Protein AF-A0AA39W698-F1 (afdb_monomer)

Secondary structure (DSSP, 8-state):
--HHHHHHHHHHHHHT---EEEE--TTSS---HHHHHHHHHHHHHHGGGEEEES---HHHHHHSTT---EEE---HHHHHHHHHHT--EEE---STTHHHHHHIIIIIS--EEE--S---HHHHHHHHHHHHTSHHHHHHHHHHHHHHHHHHHHHSTTSHHHHHHHHHHHHHHT-

pLDDT: mean 94.37, std 6.52, range [66.12, 98.81]

Solvent-accessible surface area (backbone atoms only — not comparable to full-atom values): 9333 Å² total; per-residue (Å²): 85,56,66,69,48,53,49,23,49,54,48,6,50,58,70,43,70,55,73,47,79,46,72,57,42,89,82,51,42,77,84,43,74,69,54,53,54,50,52,50,55,46,46,69,74,40,43,96,37,49,45,79,37,60,72,72,65,58,72,63,52,50,64,34,89,87,51,72,60,41,83,37,44,30,48,67,68,63,43,50,52,28,39,63,52,20,32,16,32,41,28,46,51,82,59,86,64,9,57,59,44,33,45,43,37,32,71,70,64,37,23,30,46,69,63,61,96,66,81,41,28,68,54,48,18,47,53,50,36,39,50,73,72,36,74,70,15,51,56,22,40,50,40,12,42,55,45,16,53,54,51,52,50,24,59,34,93,86,14,64,56,35,46,53,53,52,51,52,52,51,54,63,74,72,107

Structure (mmCIF, N/CA/C/O backbone):
data_AF-A0AA39W698-F1
#
_entry.id   AF-A0AA39W698-F1
#
loop_
_atom_site.group_PDB
_atom_site.id
_atom_site.type_symbol
_atom_site.label_atom_id
_atom_site.label_alt_id
_atom_site.label_comp_id
_atom_site.label_asym_id
_atom_site.label_entity_id
_atom_site.label_seq_id
_atom_site.pdbx_PDB_ins_code
_atom_site.Cartn_x
_atom_site.Cartn_y
_atom_site.Cartn_z
_atom_site.occupancy
_atom_site.B_iso_or_equiv
_atom_site.auth_seq_id
_atom_site.auth_comp_id
_atom_site.auth_asym_id
_atom_site.auth_atom_id
_atom_site.pdbx_PDB_model_num
ATOM 1 N N . MET A 1 1 ? 4.778 -15.249 -8.325 1.00 75.81 1 MET A N 1
ATOM 2 C CA . MET A 1 1 ? 4.690 -14.309 -9.458 1.00 75.81 1 MET A CA 1
ATOM 3 C C . MET A 1 1 ? 5.463 -14.918 -10.599 1.00 75.81 1 MET A C 1
ATOM 5 O O . MET A 1 1 ? 6.584 -15.363 -10.376 1.00 75.81 1 MET A O 1
ATOM 9 N N . GLU A 1 2 ? 4.850 -14.942 -11.773 1.00 85.50 2 GLU A N 1
ATOM 10 C CA . GLU A 1 2 ? 5.498 -15.377 -13.011 1.00 85.50 2 GLU A CA 1
ATOM 11 C C . GLU A 1 2 ? 6.572 -14.366 -13.442 1.00 85.50 2 GLU A C 1
ATOM 13 O O . GLU A 1 2 ? 6.475 -13.181 -13.107 1.00 85.50 2 GLU A O 1
ATOM 18 N N . GLU A 1 3 ? 7.584 -14.805 -14.194 1.00 86.19 3 GLU A N 1
ATOM 19 C CA . GLU A 1 3 ? 8.699 -13.941 -14.628 1.00 86.19 3 GLU A CA 1
ATOM 20 C C . GLU A 1 3 ? 8.215 -12.701 -15.390 1.00 86.19 3 GLU A C 1
ATOM 22 O O . GLU A 1 3 ? 8.685 -11.588 -15.148 1.00 86.19 3 GLU A O 1
ATOM 27 N N . ASN A 1 4 ? 7.213 -12.870 -16.260 1.00 89.12 4 ASN A N 1
ATOM 28 C CA . ASN A 1 4 ? 6.616 -11.761 -17.001 1.00 89.12 4 ASN A CA 1
ATOM 29 C C . ASN A 1 4 ? 5.994 -10.716 -16.061 1.00 89.12 4 ASN A C 1
ATOM 31 O O . ASN A 1 4 ? 6.164 -9.522 -16.275 1.00 89.12 4 ASN A O 1
ATOM 35 N N . GLN A 1 5 ? 5.341 -11.137 -14.976 1.00 90.00 5 GLN A N 1
ATOM 36 C CA . GLN A 1 5 ? 4.791 -10.226 -13.978 1.00 90.00 5 GLN A CA 1
ATOM 37 C C . GLN A 1 5 ? 5.914 -9.474 -13.257 1.00 90.00 5 GLN A C 1
ATOM 39 O O . GLN A 1 5 ? 5.814 -8.271 -13.030 1.00 90.00 5 GLN A O 1
ATOM 44 N N . VAL A 1 6 ? 7.015 -10.142 -12.919 1.00 91.88 6 VAL A N 1
ATOM 45 C CA . VAL A 1 6 ? 8.168 -9.461 -12.309 1.00 91.88 6 VAL A CA 1
ATOM 46 C C . VAL A 1 6 ? 8.712 -8.379 -13.247 1.00 91.88 6 VAL A C 1
ATOM 48 O O . VAL A 1 6 ? 8.955 -7.261 -12.792 1.00 91.88 6 VAL A O 1
ATOM 51 N N . ALA A 1 7 ? 8.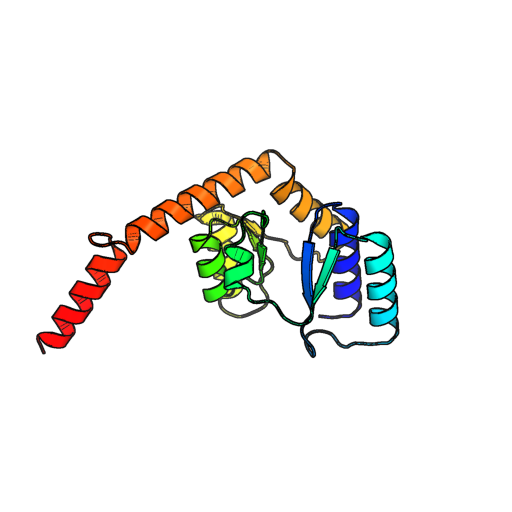806 -8.665 -14.549 1.00 93.25 7 ALA A N 1
ATOM 52 C CA . ALA A 1 7 ? 9.200 -7.689 -15.564 1.00 93.25 7 ALA A CA 1
ATOM 53 C C . ALA A 1 7 ? 8.234 -6.503 -15.667 1.00 93.25 7 ALA A C 1
ATOM 55 O O . ALA A 1 7 ? 8.675 -5.354 -15.587 1.00 93.25 7 ALA A O 1
ATOM 56 N N . GLU A 1 8 ? 6.930 -6.753 -15.797 1.00 95.38 8 GLU A N 1
ATOM 57 C CA . GLU A 1 8 ? 5.930 -5.682 -15.890 1.00 95.38 8 GLU A CA 1
ATOM 58 C C . GLU A 1 8 ? 5.917 -4.803 -14.632 1.00 95.38 8 GLU A C 1
ATOM 60 O O . GLU A 1 8 ? 5.877 -3.575 -14.730 1.00 95.38 8 GLU A O 1
ATOM 65 N N . MET A 1 9 ? 6.043 -5.407 -13.447 1.00 94.50 9 MET A N 1
ATOM 66 C CA . MET A 1 9 ? 6.118 -4.673 -12.184 1.00 94.50 9 MET A CA 1
ATOM 67 C C . MET A 1 9 ? 7.380 -3.821 -12.083 1.00 94.50 9 MET A C 1
ATOM 69 O O . MET A 1 9 ? 7.290 -2.636 -11.757 1.00 94.50 9 MET A O 1
ATOM 73 N N . ALA A 1 10 ? 8.546 -4.394 -12.384 1.00 95.19 10 ALA A N 1
ATOM 74 C CA . ALA A 1 10 ? 9.813 -3.685 -12.281 1.00 95.19 10 ALA A CA 1
ATOM 75 C C . ALA A 1 10 ? 9.869 -2.488 -13.243 1.00 95.19 10 ALA A C 1
ATOM 77 O O . ALA A 1 10 ? 10.246 -1.384 -12.839 1.00 95.19 10 ALA A O 1
ATOM 78 N N . TRP A 1 11 ? 9.419 -2.672 -14.489 1.00 96.88 11 TRP A N 1
ATOM 79 C CA . TRP A 1 11 ? 9.348 -1.583 -15.461 1.00 96.88 11 TRP A CA 1
ATOM 80 C C . TRP A 1 11 ? 8.277 -0.550 -15.115 1.00 96.88 11 TRP A C 1
ATOM 82 O O . TRP A 1 11 ? 8.542 0.642 -15.248 1.00 96.88 11 TRP A O 1
ATOM 92 N N . GLY A 1 12 ? 7.108 -0.961 -14.616 1.00 97.06 12 GLY A N 1
ATOM 93 C CA . GLY A 1 12 ? 6.074 -0.025 -14.166 1.00 97.06 12 GLY A CA 1
ATOM 94 C C . GLY A 1 12 ? 6.561 0.872 -13.022 1.00 97.06 12 GLY A C 1
ATOM 95 O O . GLY A 1 12 ? 6.414 2.096 -13.077 1.00 97.06 12 GLY A O 1
ATOM 96 N N . LEU A 1 13 ? 7.243 0.284 -12.031 1.00 97.38 13 LEU A N 1
ATOM 97 C CA . LEU A 1 13 ? 7.908 1.021 -10.952 1.00 97.38 13 LEU A CA 1
ATOM 98 C C . LEU A 1 13 ? 8.964 1.990 -11.505 1.00 97.38 13 LEU A C 1
ATOM 100 O O . LEU A 1 13 ? 8.932 3.184 -11.199 1.00 97.38 13 LEU A O 1
ATOM 104 N N . ALA A 1 14 ? 9.873 1.514 -12.362 1.00 97.12 14 ALA A N 1
ATOM 105 C CA . ALA A 1 14 ? 10.946 2.336 -12.924 1.00 97.12 14 ALA A CA 1
ATOM 106 C C . ALA A 1 14 ? 10.434 3.495 -13.804 1.00 97.12 14 ALA A C 1
ATOM 108 O O . ALA A 1 14 ? 11.005 4.597 -13.775 1.00 97.12 14 ALA A O 1
ATOM 109 N N . ASN A 1 15 ? 9.359 3.270 -14.563 1.00 97.56 15 ASN A N 1
ATOM 110 C CA . ASN A 1 15 ? 8.763 4.252 -15.469 1.00 97.56 15 ASN A CA 1
ATOM 111 C C . ASN A 1 15 ? 7.945 5.318 -14.736 1.00 97.56 15 ASN A C 1
ATOM 113 O O . ASN A 1 15 ? 7.924 6.467 -15.177 1.00 97.56 15 ASN A O 1
ATOM 117 N N . SER A 1 16 ? 7.370 4.989 -13.573 1.00 97.38 16 SER A N 1
ATOM 118 C CA . SER A 1 16 ? 6.639 5.953 -12.733 1.00 97.38 16 SER A CA 1
ATOM 119 C C . SER A 1 16 ? 7.483 7.158 -12.291 1.00 97.38 16 SER A C 1
ATOM 121 O O . SER A 1 16 ? 6.942 8.213 -11.953 1.00 97.38 16 SER A O 1
ATOM 123 N N . LYS A 1 17 ? 8.816 6.996 -12.285 1.00 97.00 17 LYS A N 1
ATOM 124 C CA . LYS A 1 17 ? 9.809 7.938 -11.741 1.00 97.00 17 LYS A CA 1
ATOM 125 C C . LYS A 1 17 ? 9.621 8.272 -10.256 1.00 97.00 17 LYS A C 1
ATOM 127 O O . LYS A 1 17 ? 10.347 9.123 -9.751 1.00 97.00 17 LYS A O 1
ATOM 132 N N . GLN A 1 18 ? 8.741 7.565 -9.548 1.00 97.81 18 GLN A N 1
ATOM 133 C CA . GLN A 1 18 ? 8.547 7.725 -8.109 1.00 97.81 18 GLN A CA 1
ATOM 134 C C . GLN A 1 18 ? 9.550 6.877 -7.313 1.00 97.81 18 GLN A C 1
ATOM 136 O O . GLN A 1 18 ? 10.023 5.854 -7.824 1.00 97.81 18 GLN A O 1
ATOM 141 N N . PRO A 1 19 ? 9.902 7.284 -6.080 1.00 98.00 19 PRO A N 1
ATOM 142 C CA . PRO A 1 19 ? 10.650 6.434 -5.168 1.00 98.00 19 PRO A CA 1
ATOM 143 C C . PRO A 1 19 ? 9.842 5.197 -4.761 1.00 98.00 19 PRO A C 1
ATOM 145 O O . PRO A 1 19 ? 8.631 5.294 -4.560 1.00 98.00 19 PRO A O 1
ATOM 148 N N . PHE A 1 20 ? 10.493 4.046 -4.598 1.00 98.19 20 PHE A N 1
ATOM 149 C CA . PHE A 1 20 ? 9.826 2.831 -4.132 1.00 98.19 20 PHE A CA 1
ATOM 150 C C . PHE A 1 20 ? 10.720 1.946 -3.260 1.00 98.19 20 PHE A C 1
ATOM 152 O O . PHE A 1 20 ? 11.928 1.829 -3.470 1.00 98.19 20 PHE A O 1
ATOM 159 N N . LEU A 1 21 ? 10.074 1.253 -2.322 1.00 97.94 21 LEU A N 1
ATOM 160 C CA . LEU A 1 21 ? 10.609 0.093 -1.619 1.00 97.94 21 LEU A CA 1
ATOM 161 C C . LEU A 1 21 ? 9.812 -1.134 -2.064 1.00 97.94 21 LEU A C 1
ATOM 163 O O . LEU A 1 21 ? 8.611 -1.221 -1.807 1.00 97.94 21 LEU A O 1
ATOM 167 N N . TRP A 1 22 ? 10.468 -2.085 -2.723 1.00 96.56 22 TRP A N 1
ATOM 168 C CA . TRP A 1 22 ? 9.836 -3.312 -3.195 1.00 96.56 22 TRP A CA 1
ATOM 169 C C . TRP A 1 22 ? 10.368 -4.525 -2.436 1.00 96.56 22 TRP A C 1
ATOM 171 O O . TRP A 1 22 ? 11.556 -4.844 -2.474 1.00 96.56 22 TRP A O 1
ATOM 181 N N . VAL A 1 23 ? 9.466 -5.218 -1.741 1.00 94.69 23 VAL A N 1
ATOM 182 C CA . VAL A 1 23 ? 9.785 -6.458 -1.033 1.00 94.69 23 VAL A CA 1
ATOM 183 C C . VAL A 1 23 ? 9.593 -7.655 -1.967 1.00 94.69 23 VAL A C 1
ATOM 185 O O . VAL A 1 23 ? 8.462 -8.011 -2.297 1.00 94.69 23 VAL A O 1
ATOM 188 N N . LEU A 1 24 ? 10.691 -8.312 -2.338 1.00 90.56 24 LEU A N 1
ATOM 189 C CA . LEU A 1 24 ? 10.709 -9.538 -3.133 1.00 90.56 24 LEU A CA 1
ATOM 190 C C . LEU A 1 24 ? 11.129 -10.721 -2.251 1.00 90.56 24 LEU A C 1
ATOM 192 O O . LEU A 1 24 ? 12.316 -10.997 -2.061 1.00 90.56 24 LEU A O 1
ATOM 196 N N . ARG A 1 25 ? 10.150 -11.409 -1.652 1.00 85.81 25 ARG A N 1
ATOM 197 C CA . ARG A 1 25 ? 10.428 -12.507 -0.713 1.00 85.81 25 ARG A CA 1
ATOM 198 C C . ARG A 1 25 ? 10.972 -13.745 -1.443 1.00 85.81 25 ARG A C 1
ATOM 200 O O . ARG A 1 25 ? 10.428 -14.112 -2.490 1.00 85.81 25 ARG A O 1
ATOM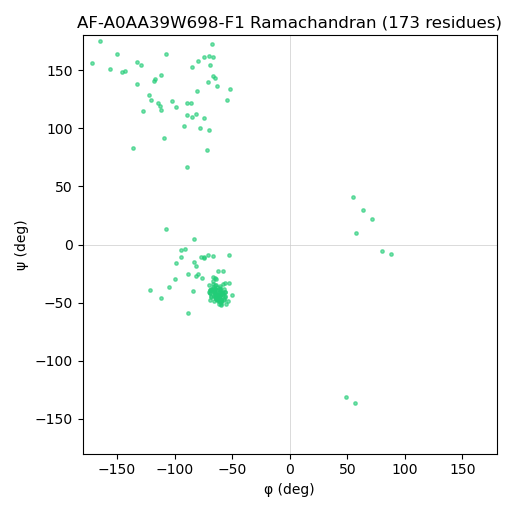 207 N N . PRO A 1 26 ? 11.967 -14.450 -0.872 1.00 81.75 26 PRO A N 1
ATOM 208 C CA . PRO A 1 26 ? 12.390 -15.753 -1.377 1.00 81.75 26 PRO A CA 1
ATOM 209 C C . PRO A 1 26 ? 11.195 -16.705 -1.525 1.00 81.75 26 PRO A C 1
ATOM 211 O O . PRO A 1 26 ? 10.345 -16.774 -0.638 1.00 81.75 26 PRO A O 1
ATOM 214 N N . GLY A 1 27 ? 11.102 -17.398 -2.661 1.00 80.00 27 GLY A N 1
ATOM 215 C CA . GLY A 1 27 ? 9.990 -18.306 -2.972 1.00 80.00 27 GLY A CA 1
ATOM 216 C C . GLY A 1 27 ? 8.708 -17.633 -3.484 1.00 80.00 27 GLY A C 1
ATOM 217 O O . GLY A 1 27 ? 7.788 -18.334 -3.888 1.00 80.00 27 GLY A O 1
ATOM 218 N N . SER A 1 28 ? 8.625 -16.295 -3.519 1.00 74.50 28 SER A N 1
ATOM 219 C CA . SER A 1 28 ? 7.491 -15.585 -4.152 1.00 74.50 28 SER A CA 1
ATOM 220 C C . SER A 1 28 ? 7.640 -15.429 -5.668 1.00 74.50 28 SER A C 1
ATOM 222 O O . SER A 1 28 ? 6.670 -15.119 -6.364 1.00 74.50 28 SER A O 1
ATOM 224 N N . VAL A 1 29 ? 8.850 -15.646 -6.178 1.00 75.38 29 VAL A N 1
ATOM 225 C CA . VAL A 1 29 ? 9.223 -15.620 -7.593 1.00 75.38 29 VAL A CA 1
ATOM 226 C C . VAL A 1 29 ? 10.049 -16.868 -7.868 1.00 75.38 29 VAL A C 1
ATOM 228 O O . VAL A 1 29 ? 10.908 -17.219 -7.054 1.00 75.38 29 VAL A O 1
ATOM 231 N N . HIS A 1 30 ? 9.807 -17.523 -9.002 1.00 71.94 30 HIS A N 1
ATOM 232 C CA . HIS A 1 30 ? 10.772 -18.469 -9.548 1.00 71.94 30 HIS A CA 1
ATOM 233 C C . HIS A 1 30 ? 11.963 -17.660 -10.055 1.00 71.94 30 HIS A C 1
ATOM 235 O O . HIS A 1 30 ? 11.886 -17.020 -11.097 1.00 71.94 30 HIS A O 1
ATOM 241 N N . VAL A 1 31 ? 13.017 -17.587 -9.241 1.00 67.00 31 VAL A N 1
ATOM 242 C CA . VAL A 1 31 ? 14.224 -16.838 -9.588 1.00 67.00 31 VAL A CA 1
ATOM 243 C C . VAL A 1 31 ? 14.990 -17.647 -10.625 1.00 67.00 31 VAL A C 1
ATOM 245 O O . VAL A 1 31 ? 15.521 -18.714 -10.319 1.00 67.00 31 VAL A O 1
ATOM 248 N N . SER A 1 32 ? 14.990 -17.149 -11.853 1.00 79.25 32 SER A N 1
ATOM 249 C CA . SER A 1 32 ? 15.837 -17.601 -12.947 1.00 79.25 32 SER A CA 1
ATOM 250 C C . SER A 1 32 ? 16.916 -16.555 -13.226 1.00 79.25 32 SER A C 1
ATOM 252 O O . SER A 1 32 ? 16.807 -15.398 -12.817 1.00 79.25 32 SER A O 1
ATOM 254 N N . GLU A 1 33 ? 17.953 -16.951 -13.961 1.00 82.31 33 GLU A N 1
ATOM 255 C CA . GLU A 1 33 ? 19.042 -16.053 -14.362 1.00 82.31 33 GLU A CA 1
ATOM 256 C C . GLU A 1 33 ? 18.528 -14.821 -15.134 1.00 82.31 33 GLU A C 1
ATOM 258 O O . GLU A 1 33 ? 19.045 -13.717 -14.969 1.00 82.31 33 GLU A O 1
ATOM 263 N N . SER A 1 34 ? 17.449 -14.973 -15.915 1.00 83.38 34 SER A N 1
ATOM 264 C CA . SER A 1 34 ? 16.802 -13.865 -16.631 1.00 83.38 34 SER A CA 1
ATOM 265 C C . SER A 1 34 ? 16.185 -12.833 -15.677 1.00 83.38 34 SER A C 1
ATOM 267 O O . SER A 1 34 ? 16.296 -11.628 -15.919 1.00 83.38 34 SER A O 1
ATOM 269 N N . VAL A 1 35 ? 15.557 -13.283 -14.586 1.00 86.00 35 VAL A N 1
ATOM 270 C CA . VAL A 1 35 ? 14.967 -12.410 -13.563 1.00 86.00 35 VAL A CA 1
ATOM 271 C C . VAL A 1 35 ? 16.050 -11.674 -12.782 1.00 86.00 35 VAL A C 1
ATOM 273 O O . VAL A 1 35 ? 15.899 -10.478 -12.536 1.00 86.00 35 VAL A O 1
ATOM 276 N N . ASP A 1 36 ? 17.148 -12.339 -12.426 1.00 86.56 36 ASP A N 1
ATOM 277 C CA . ASP A 1 36 ? 18.254 -11.688 -11.715 1.00 86.56 36 ASP A CA 1
ATOM 278 C C . ASP A 1 36 ? 18.892 -10.578 -12.568 1.00 86.56 36 ASP A C 1
ATOM 280 O O . ASP A 1 36 ? 19.003 -9.437 -12.109 1.00 86.56 36 ASP A O 1
ATOM 284 N N . LEU A 1 37 ? 1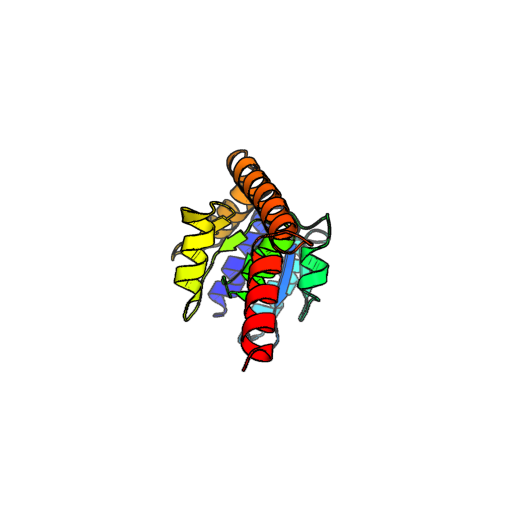9.179 -10.861 -13.847 1.00 89.50 37 LEU A N 1
ATOM 285 C CA . LEU A 1 37 ? 19.682 -9.863 -14.803 1.00 89.50 37 LEU A CA 1
ATOM 286 C C . LEU A 1 37 ? 18.718 -8.680 -14.978 1.00 89.50 37 LEU A C 1
ATOM 288 O O . LEU A 1 37 ? 19.138 -7.523 -15.035 1.00 89.50 37 LEU A O 1
ATOM 292 N N . LEU A 1 38 ? 17.411 -8.948 -15.047 1.00 91.19 38 LEU A N 1
ATOM 293 C CA . LEU A 1 38 ? 16.386 -7.905 -15.096 1.00 91.19 38 LEU A CA 1
ATOM 294 C C . LEU A 1 38 ? 16.438 -7.012 -13.848 1.00 91.19 38 LEU A C 1
ATOM 296 O O . LEU A 1 38 ? 16.384 -5.789 -13.976 1.00 91.19 38 LEU A O 1
ATOM 300 N N . LEU A 1 39 ? 16.510 -7.597 -12.651 1.00 90.50 39 LEU A N 1
ATOM 301 C CA . LEU A 1 39 ? 16.529 -6.829 -11.405 1.00 90.50 39 LEU A CA 1
ATOM 302 C C . LEU A 1 39 ? 17.792 -5.972 -11.289 1.00 90.50 39 LEU A C 1
ATOM 304 O O . LEU A 1 39 ? 17.703 -4.849 -10.790 1.00 90.50 39 LEU A O 1
ATOM 308 N N . ASP A 1 40 ? 18.935 -6.448 -11.778 1.00 91.06 40 ASP A N 1
ATOM 309 C CA . ASP A 1 40 ? 20.176 -5.670 -11.806 1.00 91.06 40 ASP A CA 1
ATOM 310 C C . ASP A 1 40 ? 20.093 -4.494 -12.788 1.00 91.06 40 ASP A C 1
ATOM 312 O O . ASP A 1 40 ? 20.340 -3.351 -12.391 1.00 91.06 40 ASP A O 1
ATOM 316 N N . ASN A 1 41 ? 19.581 -4.719 -14.003 1.00 92.50 41 ASN A N 1
ATOM 317 C CA . ASN A 1 41 ? 19.299 -3.640 -14.960 1.00 92.50 41 ASN A CA 1
ATOM 318 C C . ASN A 1 41 ? 18.346 -2.581 -14.375 1.00 92.50 41 ASN A C 1
ATOM 320 O O . ASN A 1 41 ? 18.495 -1.373 -14.597 1.00 92.50 41 ASN A O 1
ATOM 324 N N . ILE A 1 42 ? 17.346 -3.021 -13.605 1.00 93.50 42 ILE A N 1
ATOM 325 C CA . ILE A 1 42 ? 16.395 -2.121 -12.949 1.00 93.50 42 ILE A CA 1
ATOM 326 C C . ILE A 1 42 ? 17.083 -1.319 -11.848 1.00 93.50 42 ILE A C 1
ATOM 328 O O . ILE A 1 42 ? 16.876 -0.106 -11.808 1.00 93.50 42 ILE A O 1
ATOM 332 N N . LYS A 1 43 ? 17.925 -1.932 -11.005 1.00 92.75 43 LYS A N 1
ATOM 333 C CA . LYS A 1 43 ? 18.707 -1.215 -9.977 1.00 92.75 43 LYS A CA 1
ATOM 334 C C . LYS A 1 43 ? 19.571 -0.116 -10.599 1.00 92.75 43 LYS A C 1
ATOM 336 O O . LYS A 1 43 ? 19.557 1.012 -10.105 1.00 92.75 43 LYS A O 1
ATOM 341 N N . GLU A 1 44 ? 20.247 -0.399 -11.710 1.00 91.94 44 GLU A N 1
ATOM 342 C CA . GLU A 1 44 ? 21.042 0.601 -12.439 1.00 91.94 44 GLU A CA 1
ATOM 343 C C . GLU A 1 44 ? 20.180 1.742 -13.001 1.00 91.94 44 GLU A C 1
ATOM 345 O O . GLU A 1 44 ? 20.556 2.917 -12.939 1.00 91.94 44 GLU A O 1
ATOM 350 N N . THR A 1 45 ? 18.989 1.408 -13.505 1.00 93.06 45 THR A N 1
ATOM 351 C CA . THR A 1 45 ? 18.041 2.372 -14.083 1.00 93.06 45 THR A CA 1
ATOM 352 C C . THR A 1 45 ? 17.417 3.287 -13.023 1.00 93.06 45 THR A C 1
ATOM 354 O O . THR A 1 45 ? 17.211 4.485 -13.255 1.00 93.06 45 THR A O 1
ATOM 357 N N . VAL A 1 46 ? 17.062 2.740 -11.859 1.00 93.69 46 VAL A N 1
ATOM 358 C CA . VAL A 1 46 ? 16.356 3.483 -10.801 1.00 93.69 46 VAL A CA 1
ATOM 359 C C . VAL A 1 46 ? 17.303 4.201 -9.847 1.00 93.69 46 VAL A C 1
ATOM 361 O O . VAL A 1 46 ? 16.912 5.237 -9.300 1.00 93.69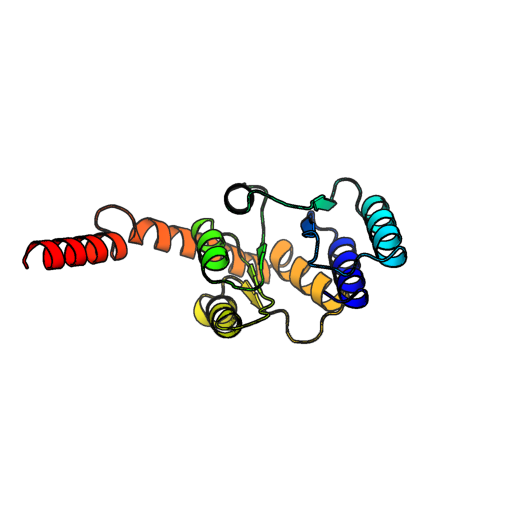 46 VAL A O 1
ATOM 364 N N . ARG A 1 47 ? 18.543 3.712 -9.710 1.00 92.38 47 ARG A N 1
ATOM 365 C CA . ARG A 1 47 ? 19.566 4.237 -8.794 1.00 92.38 47 ARG A CA 1
ATOM 366 C C . ARG A 1 47 ? 18.979 4.411 -7.387 1.00 92.38 47 ARG A C 1
ATOM 368 O O . ARG A 1 47 ? 18.284 3.533 -6.892 1.00 92.38 47 ARG A O 1
ATOM 375 N N . GLU A 1 48 ? 19.183 5.571 -6.771 1.00 92.25 48 GLU A N 1
ATOM 376 C CA . GLU A 1 48 ? 18.746 5.891 -5.406 1.00 92.25 48 GLU A CA 1
ATOM 377 C C . GLU A 1 48 ? 17.218 5.963 -5.224 1.00 92.25 48 GLU A C 1
ATOM 379 O O . GLU A 1 48 ? 16.738 6.017 -4.095 1.00 92.25 48 GLU A O 1
ATOM 384 N N . ARG A 1 49 ? 16.423 5.943 -6.307 1.00 95.44 49 ARG A N 1
ATOM 385 C CA . ARG A 1 49 ? 14.952 5.979 -6.209 1.00 95.44 49 ARG A CA 1
ATOM 386 C C . ARG A 1 49 ? 14.335 4.613 -5.910 1.00 95.44 49 ARG A C 1
ATOM 388 O O . ARG A 1 49 ? 13.175 4.564 -5.520 1.00 95.44 49 ARG A O 1
ATOM 395 N N . GLY A 1 50 ? 15.047 3.512 -6.134 1.00 95.69 50 GLY A N 1
ATOM 396 C CA . GLY A 1 50 ? 14.4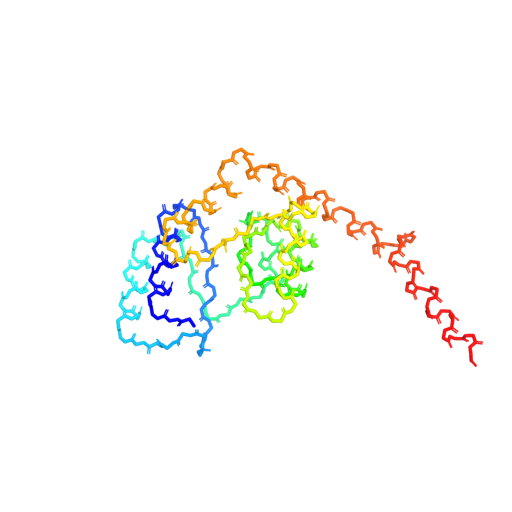91 2.171 -5.962 1.00 95.69 50 GLY A CA 1
ATOM 397 C C . GLY A 1 50 ? 15.292 1.348 -4.972 1.00 95.69 50 GLY A C 1
ATOM 398 O O . GLY A 1 50 ? 16.501 1.194 -5.119 1.00 95.69 50 GLY A O 1
ATOM 399 N N . CYS A 1 51 ? 14.605 0.770 -3.993 1.00 95.62 51 CYS A N 1
ATOM 400 C CA . CYS A 1 51 ? 15.188 -0.179 -3.055 1.00 95.62 51 CYS A CA 1
ATOM 401 C C . CYS A 1 51 ? 14.446 -1.514 -3.157 1.00 95.62 51 CYS A C 1
ATOM 403 O O . CYS A 1 51 ? 13.225 -1.561 -3.009 1.00 95.62 51 CYS A O 1
ATOM 405 N N . ILE A 1 52 ? 15.173 -2.602 -3.423 1.00 93.38 52 ILE A N 1
ATOM 406 C CA . ILE A 1 52 ? 14.615 -3.956 -3.522 1.00 93.38 52 ILE A CA 1
ATOM 407 C C . ILE A 1 52 ? 15.194 -4.794 -2.386 1.00 93.38 52 ILE A C 1
ATOM 409 O O . ILE A 1 52 ? 16.411 -4.948 -2.283 1.00 93.38 52 ILE A O 1
ATOM 413 N N . VAL A 1 53 ? 14.327 -5.341 -1.534 1.00 93.62 53 VAL A N 1
ATOM 414 C CA . VAL A 1 53 ? 14.724 -6.084 -0.328 1.00 93.62 53 VAL A CA 1
ATOM 415 C C . VAL A 1 53 ? 13.972 -7.404 -0.215 1.00 93.62 53 VAL A C 1
ATOM 417 O O . VAL A 1 53 ? 12.878 -7.562 -0.746 1.00 93.6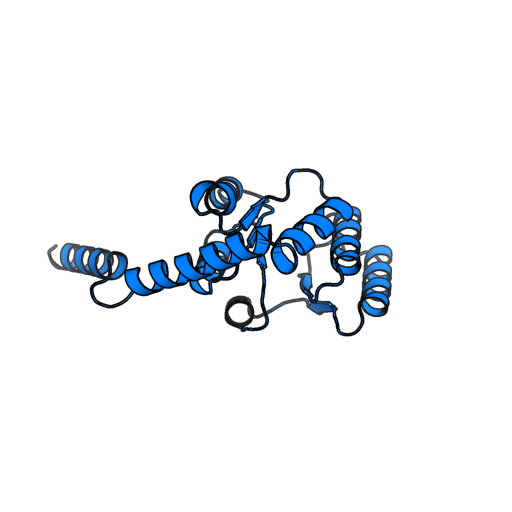2 53 VAL A O 1
A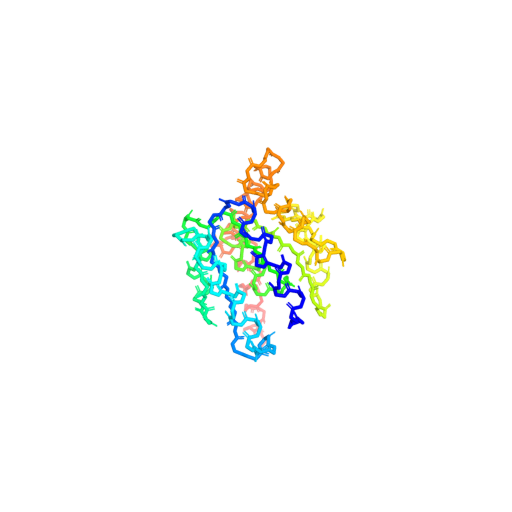TOM 420 N N . LYS A 1 54 ? 14.530 -8.367 0.522 1.00 91.88 54 LYS A N 1
ATOM 421 C CA . LYS A 1 54 ? 13.876 -9.670 0.753 1.00 91.88 54 LYS A CA 1
ATOM 422 C C . LYS A 1 54 ? 12.796 -9.617 1.831 1.00 91.88 54 LYS A C 1
ATOM 424 O O . LYS A 1 54 ? 11.882 -10.439 1.840 1.00 91.88 54 LYS A O 1
ATOM 429 N N . TRP A 1 55 ? 12.912 -8.664 2.748 1.00 94.50 55 TRP A N 1
ATOM 430 C CA . TRP A 1 55 ? 12.001 -8.459 3.863 1.00 94.50 55 TRP A CA 1
ATOM 431 C C . TRP A 1 55 ? 12.077 -7.003 4.325 1.00 94.50 55 TRP A C 1
ATOM 433 O O . TRP A 1 55 ? 13.124 -6.372 4.198 1.00 94.50 55 TRP A O 1
ATOM 443 N N . ALA A 1 56 ? 10.976 -6.492 4.867 1.00 95.69 56 ALA A N 1
ATOM 444 C CA . ALA A 1 56 ? 10.917 -5.193 5.521 1.00 95.69 56 ALA A CA 1
ATOM 445 C C . ALA A 1 56 ? 9.967 -5.266 6.722 1.00 95.69 56 ALA A C 1
ATOM 447 O O . ALA A 1 56 ? 8.974 -6.002 6.687 1.00 95.69 56 ALA A O 1
ATOM 448 N N . ALA A 1 57 ? 10.245 -4.470 7.754 1.00 96.88 57 ALA A N 1
ATOM 449 C CA . ALA A 1 57 ? 9.363 -4.294 8.900 1.00 96.88 57 ALA A CA 1
ATOM 450 C C . ALA A 1 57 ? 8.140 -3.463 8.476 1.00 96.88 57 ALA A C 1
ATOM 452 O O . ALA A 1 57 ? 8.108 -2.250 8.654 1.00 96.88 57 ALA A O 1
ATOM 453 N N . GLN A 1 58 ? 7.144 -4.110 7.858 1.00 97.88 58 GLN A N 1
ATOM 454 C CA . GLN A 1 58 ? 6.022 -3.442 7.181 1.00 97.88 58 GLN A CA 1
ATOM 455 C C . GLN A 1 58 ? 5.340 -2.370 8.040 1.00 97.88 58 GLN A C 1
ATOM 457 O O . GLN A 1 58 ? 5.088 -1.276 7.548 1.00 97.88 58 GLN A O 1
ATOM 462 N N . LYS A 1 59 ? 5.095 -2.653 9.324 1.00 97.00 59 LYS A N 1
ATOM 463 C CA . LYS A 1 59 ? 4.489 -1.689 10.249 1.00 97.00 59 LYS A CA 1
ATOM 464 C C . LYS A 1 59 ? 5.333 -0.418 10.408 1.00 97.00 59 LYS A C 1
ATOM 466 O O . LYS A 1 59 ? 4.788 0.676 10.381 1.00 97.00 59 LYS A O 1
ATOM 471 N N . GLU A 1 60 ? 6.650 -0.557 10.548 1.00 98.12 60 GLU A N 1
ATOM 472 C CA . GLU A 1 60 ? 7.575 0.578 10.671 1.00 98.12 60 GLU A CA 1
ATOM 473 C C . GLU A 1 60 ? 7.686 1.352 9.358 1.00 98.12 60 GLU A C 1
ATOM 475 O O . GLU A 1 60 ? 7.698 2.580 9.369 1.00 98.12 60 GLU A O 1
ATOM 480 N N . VAL A 1 61 ? 7.700 0.643 8.224 1.00 98.50 61 VAL A N 1
ATOM 481 C CA . VAL A 1 61 ? 7.670 1.262 6.893 1.00 98.50 61 VAL A CA 1
ATOM 482 C C . VAL A 1 61 ? 6.404 2.100 6.730 1.00 98.50 61 VAL A C 1
ATOM 484 O O . VAL A 1 61 ? 6.502 3.274 6.400 1.00 98.50 61 VAL A O 1
ATOM 487 N N . LEU A 1 62 ? 5.223 1.537 6.999 1.00 98.69 62 LEU A N 1
ATOM 488 C CA . LEU A 1 62 ? 3.949 2.250 6.854 1.00 98.69 62 LEU A CA 1
ATOM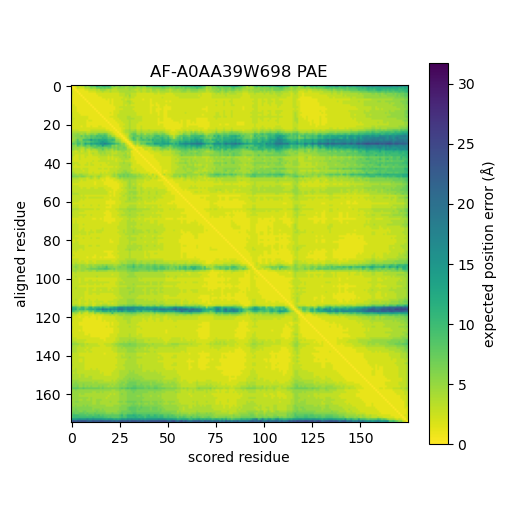 489 C C . LEU A 1 62 ? 3.810 3.430 7.825 1.00 98.69 62 LEU A C 1
ATOM 491 O O . LEU A 1 62 ? 3.155 4.408 7.484 1.00 98.69 62 LEU A O 1
ATOM 495 N N . ALA A 1 63 ? 4.441 3.369 8.999 1.00 98.25 63 ALA A N 1
ATOM 496 C CA . ALA A 1 63 ? 4.464 4.480 9.950 1.00 98.25 63 ALA A CA 1
ATOM 497 C C . ALA A 1 63 ? 5.442 5.605 9.553 1.00 98.25 63 ALA A C 1
ATOM 499 O O . ALA A 1 63 ? 5.438 6.678 10.162 1.00 98.25 63 ALA A O 1
ATOM 500 N N . HIS A 1 64 ? 6.305 5.381 8.558 1.00 98.50 64 HIS A N 1
ATOM 501 C CA . HIS A 1 64 ? 7.325 6.341 8.162 1.00 98.50 64 HIS A CA 1
ATOM 502 C C . HIS A 1 64 ? 6.750 7.450 7.267 1.00 98.50 64 HIS A C 1
ATOM 504 O O . HIS A 1 64 ? 6.107 7.186 6.254 1.00 98.50 64 HIS A O 1
ATOM 510 N N . SER A 1 65 ? 7.066 8.713 7.576 1.00 97.31 65 SER A N 1
ATOM 511 C CA . SER A 1 65 ? 6.507 9.895 6.893 1.00 97.31 65 SER A CA 1
ATOM 512 C C . SER A 1 65 ? 6.835 9.996 5.398 1.00 97.31 65 SER A C 1
ATOM 514 O O . SER A 1 65 ? 6.112 10.649 4.653 1.00 97.31 65 SER A O 1
ATOM 516 N N . ALA A 1 66 ? 7.914 9.351 4.948 1.00 97.38 66 ALA A N 1
ATOM 517 C CA . ALA A 1 66 ? 8.282 9.292 3.531 1.00 97.38 66 ALA A CA 1
ATOM 518 C C . ALA A 1 66 ? 7.402 8.341 2.694 1.00 97.38 66 ALA A C 1
ATOM 520 O O . ALA A 1 66 ? 7.513 8.338 1.467 1.00 97.38 66 ALA A O 1
ATOM 521 N N . VAL A 1 67 ? 6.554 7.514 3.318 1.00 98.25 67 VAL A N 1
ATOM 522 C CA . VAL A 1 67 ? 5.677 6.588 2.594 1.00 98.25 67 VAL A CA 1
ATOM 523 C C . VAL A 1 67 ? 4.401 7.303 2.166 1.00 98.25 67 VAL A C 1
ATOM 525 O O . VAL A 1 67 ? 3.545 7.628 2.981 1.00 98.25 67 VAL A O 1
ATOM 528 N N . GLY A 1 68 ? 4.268 7.530 0.857 1.00 97.44 68 GLY A N 1
ATOM 529 C CA . GLY A 1 68 ? 3.097 8.190 0.266 1.00 97.44 68 GLY A CA 1
ATOM 530 C C . GLY A 1 68 ? 2.007 7.246 -0.250 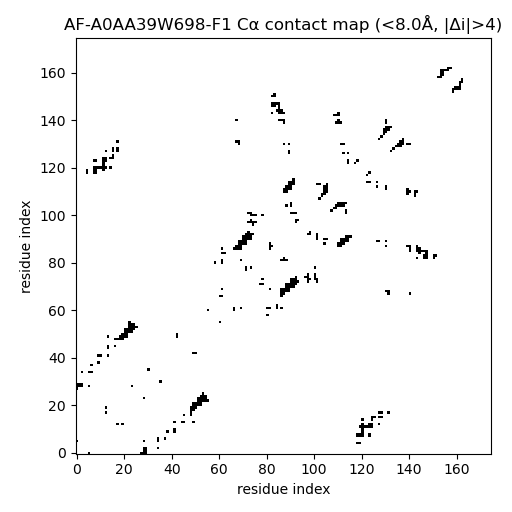1.00 97.44 68 GLY A C 1
ATOM 531 O O . GLY A 1 68 ? 0.913 7.704 -0.567 1.00 97.44 68 GLY A O 1
ATOM 532 N N . GLY A 1 69 ? 2.276 5.941 -0.330 1.00 98.38 69 GLY A N 1
ATOM 533 C CA . GLY A 1 69 ? 1.315 4.951 -0.808 1.00 98.38 69 GLY A CA 1
ATOM 534 C C . GLY A 1 69 ? 1.796 3.519 -0.606 1.00 98.38 69 GLY A C 1
ATOM 535 O O . GLY A 1 69 ? 2.997 3.259 -0.517 1.00 98.38 69 GLY A O 1
ATOM 536 N N . PHE A 1 70 ? 0.849 2.585 -0.535 1.00 98.69 70 PHE A N 1
ATOM 537 C CA . PHE A 1 70 ? 1.125 1.173 -0.299 1.00 98.69 70 PHE A CA 1
ATOM 538 C C . PHE A 1 70 ? 0.464 0.287 -1.349 1.00 98.69 70 PHE A C 1
ATOM 540 O O . PHE A 1 70 ? -0.758 0.165 -1.419 1.00 98.69 70 PHE A O 1
ATOM 547 N N . TRP A 1 71 ? 1.282 -0.393 -2.147 1.00 97.56 71 TRP A N 1
ATOM 548 C CA . TRP A 1 71 ? 0.781 -1.441 -3.020 1.00 97.56 71 TRP A CA 1
ATOM 549 C C . TRP A 1 71 ? 0.600 -2.740 -2.240 1.00 97.56 71 TRP A C 1
ATOM 551 O O . TRP A 1 71 ? 1.566 -3.369 -1.810 1.00 97.56 71 TRP A O 1
ATOM 561 N N . THR A 1 72 ? -0.652 -3.152 -2.075 1.00 96.88 72 THR A N 1
ATOM 562 C CA . THR A 1 72 ? -1.040 -4.286 -1.245 1.00 96.88 72 THR A CA 1
ATOM 563 C C . THR A 1 72 ? -1.947 -5.269 -1.975 1.00 96.88 72 THR A C 1
ATOM 565 O O . THR A 1 72 ? -2.701 -4.925 -2.885 1.00 96.88 72 THR A O 1
ATOM 568 N N . HIS A 1 73 ? -1.906 -6.515 -1.514 1.00 94.88 73 HIS A N 1
ATOM 569 C CA . HIS A 1 73 ? -2.844 -7.562 -1.899 1.00 94.88 73 HIS A CA 1
ATOM 570 C C . HIS A 1 73 ? -4.154 -7.512 -1.101 1.00 94.88 73 HIS A C 1
ATOM 572 O O . HIS A 1 73 ? -4.978 -8.403 -1.243 1.00 94.88 73 HIS A O 1
ATOM 578 N N . CYS A 1 74 ? -4.346 -6.511 -0.236 1.00 97.25 74 CYS A N 1
ATOM 579 C CA . CYS A 1 74 ? -5.566 -6.317 0.558 1.00 97.25 74 CYS A CA 1
ATOM 580 C C . CYS A 1 74 ? -5.864 -7.442 1.564 1.00 97.25 74 CYS A C 1
ATOM 582 O O . CYS A 1 74 ? -7.024 -7.714 1.880 1.00 97.25 74 CYS A O 1
ATOM 584 N N . GLY A 1 75 ? -4.830 -8.108 2.088 1.00 97.38 75 GLY A N 1
ATOM 585 C CA . GLY A 1 75 ? -4.982 -8.923 3.292 1.00 97.38 75 GLY A CA 1
ATOM 586 C C . GLY A 1 75 ? -5.371 -8.033 4.473 1.00 97.38 75 GLY A C 1
ATOM 587 O O . GLY A 1 75 ? -4.794 -6.958 4.643 1.00 97.38 75 GLY A O 1
ATOM 588 N N . TRP A 1 76 ? -6.334 -8.470 5.288 1.00 97.75 76 TRP A N 1
ATOM 589 C CA . TRP A 1 76 ? -6.988 -7.596 6.269 1.00 97.75 76 TRP A CA 1
ATOM 590 C C . TRP A 1 76 ? -6.023 -6.923 7.255 1.00 97.75 76 TRP A C 1
ATOM 592 O O . TRP A 1 76 ? -6.134 -5.725 7.499 1.00 97.75 76 TRP A O 1
ATOM 602 N N . ASN A 1 77 ? -5.009 -7.647 7.741 1.00 97.31 77 ASN A N 1
ATOM 603 C CA . ASN A 1 77 ? -3.988 -7.072 8.624 1.00 97.31 77 ASN A CA 1
ATOM 604 C C . ASN A 1 77 ? -3.223 -5.930 7.941 1.00 97.31 77 ASN A C 1
ATOM 606 O O . ASN A 1 77 ? -3.095 -4.850 8.504 1.00 97.31 77 ASN A O 1
ATOM 610 N N . SER A 1 78 ? -2.766 -6.140 6.704 1.00 97.56 78 SER A N 1
ATOM 611 C CA . SER A 1 78 ? -2.039 -5.117 5.942 1.00 97.56 78 SER A CA 1
ATOM 612 C C . SER A 1 78 ? -2.930 -3.928 5.578 1.00 97.56 78 SER A C 1
ATOM 614 O O . SER A 1 78 ? -2.465 -2.791 5.563 1.00 97.56 78 SER A O 1
ATOM 616 N N . THR A 1 79 ? -4.217 -4.171 5.320 1.00 98.44 79 THR A N 1
ATOM 617 C CA . THR A 1 79 ? -5.209 -3.109 5.123 1.00 98.44 79 THR A CA 1
ATOM 618 C C . THR A 1 79 ? -5.394 -2.275 6.392 1.00 98.44 79 THR A C 1
ATOM 620 O O . THR A 1 79 ? -5.382 -1.048 6.309 1.00 98.44 79 THR A O 1
ATOM 623 N N . LEU A 1 80 ? -5.512 -2.910 7.563 1.00 98.19 80 LEU A N 1
ATOM 624 C CA . LEU A 1 80 ? -5.638 -2.207 8.842 1.00 98.19 80 LEU A CA 1
ATOM 625 C C . LEU A 1 80 ? -4.373 -1.433 9.213 1.00 98.19 80 LEU A C 1
ATOM 627 O O . LEU A 1 80 ? -4.493 -0.309 9.691 1.00 98.19 80 LEU A O 1
ATOM 631 N N . GLU A 1 81 ? -3.182 -1.985 8.977 1.00 98.62 81 GLU A N 1
ATOM 632 C CA . GLU A 1 81 ? -1.914 -1.269 9.180 1.00 98.62 81 GLU A CA 1
ATOM 633 C C . GLU A 1 81 ? -1.853 -0.005 8.311 1.00 98.62 81 GLU A C 1
ATOM 635 O O . GLU A 1 81 ? -1.619 1.084 8.829 1.00 98.62 81 GLU A O 1
ATOM 640 N N . SER A 1 82 ? -2.161 -0.122 7.013 1.00 98.75 82 SER A N 1
ATOM 641 C CA . SER A 1 82 ? -2.176 1.020 6.087 1.00 98.75 82 SER A CA 1
ATOM 642 C C . SER A 1 82 ? -3.188 2.084 6.505 1.00 98.75 82 SER A C 1
ATOM 644 O O . SER A 1 82 ? -2.863 3.269 6.560 1.00 98.75 82 SER A O 1
ATOM 646 N N . ALA A 1 83 ? -4.413 1.667 6.837 1.00 98.56 83 ALA A N 1
ATOM 647 C CA . ALA A 1 83 ? -5.477 2.578 7.247 1.00 98.56 83 ALA A CA 1
ATOM 648 C C . ALA A 1 83 ? -5.162 3.262 8.587 1.00 98.56 83 ALA A C 1
ATOM 650 O O . ALA A 1 83 ? -5.418 4.455 8.742 1.00 98.56 83 ALA A O 1
ATOM 651 N N . SER A 1 84 ? -4.563 2.531 9.532 1.00 98.19 84 SER A N 1
ATOM 652 C CA . SER A 1 84 ? -4.140 3.073 10.831 1.00 98.19 84 SER A CA 1
ATOM 653 C C . SER A 1 84 ? -3.014 4.089 10.689 1.00 98.19 84 SER A C 1
ATOM 655 O O . SER A 1 84 ? -2.919 4.997 11.511 1.00 98.19 84 SER A O 1
ATOM 657 N N . GLU A 1 85 ? -2.191 3.970 9.644 1.00 98.56 85 GLU A N 1
ATOM 658 C CA . GLU A 1 85 ? -1.142 4.945 9.349 1.00 98.56 85 GLU A CA 1
ATOM 659 C C . GLU A 1 85 ? -1.549 6.036 8.359 1.00 98.56 85 GLU A C 1
ATOM 661 O O . GLU A 1 85 ? -0.825 7.022 8.214 1.00 98.56 85 GLU A O 1
ATOM 666 N N . GLY A 1 86 ? -2.752 5.954 7.787 1.00 98.50 86 GLY A N 1
ATOM 667 C CA . GLY A 1 86 ? -3.264 6.931 6.824 1.00 98.50 86 GLY A CA 1
ATOM 668 C C . GLY A 1 86 ? -2.569 6.854 5.466 1.00 98.50 86 GLY A C 1
ATOM 669 O O . GLY A 1 86 ? -2.585 7.822 4.710 1.00 98.50 86 GLY A O 1
ATOM 670 N N . VAL A 1 87 ? -1.958 5.710 5.158 1.00 98.81 87 VAL A N 1
ATOM 671 C CA . VAL A 1 87 ? -1.289 5.460 3.883 1.00 98.81 87 VAL A CA 1
ATOM 672 C C . VAL A 1 87 ? -2.336 4.963 2.884 1.00 98.81 87 VAL A C 1
ATOM 674 O O . VAL A 1 87 ? -2.997 3.951 3.157 1.00 98.81 87 VAL A O 1
ATOM 677 N N . PRO A 1 88 ? -2.527 5.637 1.735 1.00 98.62 88 PRO A N 1
ATOM 678 C CA . PRO A 1 88 ? -3.480 5.178 0.738 1.00 98.62 88 PRO A CA 1
ATOM 679 C C . PRO A 1 88 ? -2.942 3.955 -0.014 1.00 98.62 88 PRO A C 1
ATOM 681 O O . PRO A 1 88 ? -1.737 3.689 -0.033 1.00 98.62 88 PRO A O 1
ATOM 684 N N . MET A 1 89 ? -3.832 3.211 -0.664 1.00 98.69 89 MET A N 1
ATOM 685 C CA . MET A 1 89 ? -3.491 1.897 -1.210 1.00 98.69 89 MET A CA 1
ATOM 686 C C . MET A 1 89 ? -3.607 1.809 -2.734 1.00 98.69 89 MET A C 1
ATOM 688 O O . MET A 1 89 ? -4.556 2.309 -3.331 1.00 98.69 89 MET A O 1
ATOM 692 N N . ILE A 1 90 ? -2.677 1.083 -3.353 1.00 98.12 90 ILE A N 1
ATOM 693 C CA . ILE A 1 90 ? -2.879 0.462 -4.666 1.00 98.12 90 ILE A CA 1
ATOM 694 C C . ILE A 1 90 ? -3.225 -1.002 -4.402 1.00 98.12 90 ILE A C 1
ATOM 696 O O . ILE A 1 90 ? -2.448 -1.741 -3.796 1.00 98.12 90 ILE A O 1
ATOM 700 N N . CYS A 1 91 ? -4.412 -1.421 -4.808 1.00 97.00 91 CYS A N 1
ATOM 701 C CA . CYS A 1 91 ? -4.997 -2.699 -4.448 1.00 97.00 91 CYS A CA 1
ATOM 702 C C . CYS A 1 91 ? -4.872 -3.697 -5.597 1.00 97.00 91 CYS A C 1
ATOM 704 O O . CYS A 1 91 ? -5.360 -3.449 -6.696 1.00 97.00 91 CYS A O 1
ATOM 706 N N . ARG A 1 92 ? -4.256 -4.851 -5.329 1.00 94.06 92 ARG A N 1
ATOM 707 C CA . ARG A 1 92 ? -4.217 -5.990 -6.257 1.00 94.06 92 ARG A CA 1
ATOM 708 C C . ARG A 1 92 ? -4.486 -7.295 -5.502 1.00 94.06 92 ARG A C 1
ATOM 710 O O . ARG A 1 92 ? -3.535 -7.967 -5.099 1.00 94.06 92 ARG A O 1
ATOM 717 N N . PRO A 1 93 ? -5.758 -7.650 -5.269 1.00 93.06 93 PRO A N 1
ATOM 718 C CA . PRO A 1 93 ? -6.100 -8.839 -4.500 1.00 93.06 93 PRO A CA 1
ATOM 719 C C . PRO A 1 93 ? -5.682 -10.122 -5.228 1.00 93.06 93 PRO A C 1
ATOM 721 O O . PRO A 1 93 ? -5.761 -10.204 -6.453 1.00 93.06 93 PRO A O 1
ATOM 724 N N . PHE A 1 94 ? -5.267 -11.142 -4.477 1.00 85.69 94 PHE A N 1
ATOM 725 C CA . PHE A 1 94 ? -4.829 -12.432 -5.023 1.00 85.69 94 PHE A CA 1
ATOM 726 C C . PHE A 1 94 ? -5.798 -13.575 -4.685 1.00 85.69 94 PHE A C 1
ATOM 728 O O . PHE A 1 94 ? -6.175 -14.351 -5.560 1.00 85.69 94 PHE A O 1
ATOM 735 N N . SER A 1 95 ? -6.242 -13.674 -3.431 1.00 86.62 95 SER A N 1
ATOM 736 C CA . SER A 1 95 ? -6.948 -14.856 -2.907 1.00 86.62 95 SER A CA 1
ATOM 737 C C . SER A 1 95 ? -7.953 -14.521 -1.802 1.00 86.62 95 SER A C 1
ATOM 739 O O . SER A 1 95 ? -7.848 -13.471 -1.178 1.00 86.62 95 SER A O 1
ATOM 741 N N . TRP A 1 96 ? -8.865 -15.449 -1.500 1.00 91.00 96 TRP A N 1
ATOM 742 C CA . TRP A 1 96 ? -9.766 -15.377 -0.339 1.00 91.00 96 TRP A CA 1
ATOM 743 C C . TRP A 1 96 ? -10.624 -14.097 -0.293 1.00 91.00 96 TRP A C 1
ATOM 745 O O . TRP A 1 96 ? -11.180 -13.662 -1.303 1.00 91.00 96 TRP A O 1
ATOM 755 N N . ASP A 1 97 ? -10.733 -13.505 0.891 1.00 94.25 97 ASP A N 1
ATOM 756 C CA . ASP A 1 97 ? -11.456 -12.283 1.225 1.00 94.25 97 ASP A CA 1
ATOM 757 C C . ASP A 1 97 ? -10.798 -11.010 0.666 1.00 94.25 97 ASP A C 1
ATOM 759 O O . ASP A 1 97 ? -11.412 -9.945 0.668 1.00 94.25 97 ASP A O 1
ATOM 763 N N . GLN A 1 98 ? -9.586 -11.099 0.108 1.00 96.00 98 GLN A N 1
ATOM 764 C CA . GLN A 1 98 ? -8.841 -9.939 -0.389 1.00 96.00 98 GLN A CA 1
ATOM 765 C C . GLN A 1 98 ? -9.601 -9.153 -1.459 1.00 96.00 98 GLN A C 1
ATOM 767 O O . GLN A 1 98 ? -9.495 -7.931 -1.510 1.00 96.00 98 GLN A O 1
ATOM 772 N N . LYS A 1 99 ? -10.397 -9.825 -2.302 1.00 94.75 99 LYS A N 1
ATOM 773 C CA . LYS A 1 99 ? -11.234 -9.152 -3.312 1.00 94.75 99 LYS A CA 1
ATOM 774 C C . LYS A 1 99 ? -12.320 -8.291 -2.664 1.00 94.75 99 LYS A C 1
ATOM 776 O O . LYS A 1 99 ? -12.591 -7.189 -3.132 1.00 94.75 99 LYS A O 1
ATOM 781 N N . ILE A 1 100 ? -12.901 -8.768 -1.564 1.00 96.50 100 ILE A N 1
ATOM 782 C CA . ILE A 1 100 ? -13.899 -8.024 -0.789 1.00 96.50 100 ILE A CA 1
ATOM 783 C C . ILE A 1 100 ? -13.217 -6.840 -0.100 1.00 96.50 100 ILE A C 1
ATOM 785 O O . ILE A 1 100 ? -13.667 -5.704 -0.244 1.00 96.50 100 ILE A O 1
ATOM 789 N N . ASN A 1 101 ? -12.080 -7.078 0.558 1.00 97.81 101 ASN A N 1
ATOM 790 C CA . ASN A 1 101 ? -11.295 -6.026 1.209 1.00 97.81 101 ASN A CA 1
ATOM 791 C C . ASN A 1 101 ? -10.863 -4.941 0.207 1.00 97.81 101 ASN A C 1
ATOM 793 O O . ASN A 1 101 ? -10.980 -3.751 0.493 1.00 97.81 101 ASN A O 1
ATOM 797 N N . CYS A 1 102 ? -10.439 -5.335 -0.998 1.00 97.06 102 CYS A N 1
ATOM 798 C CA . CYS A 1 102 ? -10.121 -4.428 -2.100 1.00 97.06 102 CYS A CA 1
ATOM 799 C C . CYS A 1 102 ? -11.304 -3.517 -2.446 1.00 97.06 102 CYS A C 1
ATOM 801 O O . CYS A 1 102 ? -11.120 -2.306 -2.567 1.00 97.06 102 CYS A O 1
ATOM 803 N N . ARG A 1 103 ? -12.527 -4.057 -2.542 1.00 96.31 103 ARG A N 1
ATOM 804 C CA . ARG A 1 103 ? -13.735 -3.261 -2.821 1.00 96.31 103 ARG A CA 1
ATOM 805 C C . ARG A 1 103 ? -14.085 -2.308 -1.681 1.00 96.31 103 ARG A C 1
ATOM 807 O O . ARG A 1 103 ? -14.469 -1.172 -1.954 1.00 96.31 103 ARG A O 1
ATOM 814 N N . TYR A 1 104 ? -13.888 -2.707 -0.424 1.00 97.62 104 TYR A N 1
ATOM 815 C CA . TYR A 1 104 ? -14.017 -1.778 0.703 1.00 97.62 104 TYR A CA 1
ATOM 816 C C . TYR A 1 104 ? -13.033 -0.614 0.588 1.00 97.62 104 TYR A C 1
ATOM 818 O O . TYR A 1 104 ? -13.443 0.542 0.671 1.00 97.62 104 TYR A O 1
ATOM 826 N N . VAL A 1 105 ? -11.759 -0.903 0.329 1.00 98.38 105 VAL A N 1
ATOM 827 C CA . VAL A 1 105 ? -10.713 0.121 0.211 1.00 98.38 105 VAL A CA 1
ATOM 828 C C . VAL A 1 105 ? -10.977 1.079 -0.954 1.00 98.38 105 VAL A C 1
ATOM 830 O O . VAL A 1 105 ? -10.915 2.297 -0.770 1.00 98.38 105 VAL A O 1
ATOM 833 N N . SER A 1 106 ? -11.303 0.547 -2.132 1.00 97.00 106 SER A N 1
ATOM 834 C CA . SER A 1 106 ? -11.417 1.329 -3.370 1.00 97.00 106 SER A CA 1
ATOM 835 C C . SER A 1 106 ? -12.779 2.004 -3.562 1.00 97.00 106 SER A C 1
ATOM 837 O O . SER A 1 106 ? -12.831 3.161 -3.967 1.00 97.00 106 SER A O 1
ATOM 839 N N . HIS A 1 107 ? -13.890 1.337 -3.237 1.00 96.69 107 HIS A N 1
ATOM 840 C CA . HIS A 1 107 ? -15.235 1.831 -3.573 1.00 96.69 107 HIS A CA 1
ATOM 841 C C . HIS A 1 107 ? -15.993 2.403 -2.368 1.00 96.69 107 HIS A C 1
ATOM 843 O O . HIS A 1 107 ? -16.729 3.384 -2.518 1.00 96.69 107 HIS A O 1
ATOM 849 N N . VAL A 1 108 ? -15.820 1.806 -1.182 1.00 97.81 108 VAL A N 1
ATOM 850 C CA . VAL A 1 108 ? -16.557 2.202 0.032 1.00 97.81 108 VAL A CA 1
ATOM 851 C C . VAL A 1 108 ? -15.822 3.314 0.773 1.00 97.81 108 VAL A C 1
ATOM 853 O O . VAL A 1 108 ? -16.362 4.402 0.954 1.00 97.81 108 VAL A O 1
ATOM 856 N N . TRP A 1 109 ? -14.580 3.063 1.185 1.00 98.12 109 TRP A N 1
ATOM 857 C CA . TRP A 1 109 ? -13.755 4.040 1.896 1.00 98.12 109 TRP A CA 1
ATOM 858 C C . TRP A 1 109 ? -13.093 5.035 0.945 1.00 98.12 109 TRP A C 1
ATOM 860 O O . TRP A 1 109 ? -12.832 6.169 1.343 1.00 98.12 109 TRP A O 1
ATOM 870 N N . ARG A 1 110 ? -12.859 4.627 -0.311 1.00 98.25 110 ARG A N 1
ATOM 871 C CA . ARG A 1 110 ? -12.224 5.442 -1.363 1.00 98.25 110 ARG A CA 1
ATOM 872 C C . ARG A 1 110 ? -10.855 5.983 -0.936 1.00 98.25 110 ARG A C 1
ATOM 874 O O . ARG A 1 110 ? -10.514 7.136 -1.204 1.00 98.25 110 ARG A O 1
ATOM 881 N N . VAL A 1 111 ? -10.093 5.126 -0.254 1.00 98.62 111 VAL A N 1
ATOM 882 C CA . VAL A 1 111 ? -8.724 5.378 0.238 1.00 98.62 111 VAL A CA 1
ATOM 883 C C . VAL A 1 111 ? -7.676 4.606 -0.572 1.00 98.62 111 VAL A C 1
ATOM 885 O O . VAL A 1 111 ? -6.524 4.475 -0.164 1.00 98.62 111 VAL A O 1
ATOM 888 N N . GLY A 1 112 ? -8.069 4.070 -1.724 1.00 97.94 112 GLY A N 1
ATOM 889 C CA . GLY A 1 112 ? -7.161 3.408 -2.643 1.00 97.94 112 GLY A CA 1
ATOM 890 C C . GLY A 1 112 ? -7.765 3.205 -4.024 1.00 97.94 112 GLY A C 1
ATOM 891 O O . GLY A 1 112 ? -8.941 3.490 -4.246 1.00 97.94 112 GLY A O 1
ATOM 892 N N . ILE A 1 113 ? -6.944 2.692 -4.932 1.00 96.44 113 ILE A N 1
ATOM 893 C CA . ILE A 1 113 ? -7.304 2.364 -6.315 1.00 96.44 113 ILE A CA 1
ATOM 894 C C . ILE A 1 113 ? -7.135 0.866 -6.553 1.00 96.44 113 ILE A C 1
ATOM 896 O O . ILE A 1 113 ? -6.190 0.264 -6.054 1.00 96.44 113 ILE A O 1
ATOM 900 N N . GLU A 1 114 ? -8.046 0.252 -7.301 1.00 94.75 114 GLU A N 1
ATOM 901 C CA . GLU A 1 114 ? -7.943 -1.154 -7.705 1.00 94.75 114 GLU A CA 1
ATOM 902 C C . GLU A 1 114 ? -7.185 -1.241 -9.033 1.00 94.75 114 GLU A C 1
ATOM 904 O O . GLU A 1 114 ? -7.594 -0.646 -10.026 1.00 94.75 114 GLU A O 1
ATOM 909 N N . LEU A 1 115 ? -6.069 -1.975 -9.048 1.00 90.56 115 LEU A N 1
ATOM 910 C CA . LEU A 1 115 ? -5.405 -2.380 -10.285 1.00 90.56 115 LEU A CA 1
ATOM 911 C C . LEU A 1 115 ? -6.187 -3.560 -10.862 1.00 90.56 115 LEU A C 1
ATOM 913 O O . LEU A 1 115 ? -6.063 -4.692 -10.385 1.00 90.56 115 LEU A O 1
ATOM 917 N N . GLU A 1 116 ? -7.023 -3.273 -11.857 1.00 74.56 116 GLU A N 1
ATOM 918 C CA . GLU A 1 116 ? -7.818 -4.283 -12.553 1.00 74.56 116 GLU A CA 1
ATOM 919 C C . GLU A 1 116 ? -6.943 -5.251 -13.378 1.00 74.56 116 GLU A C 1
ATOM 921 O O . GLU A 1 116 ? -5.730 -5.094 -13.491 1.00 74.56 116 GLU A O 1
ATOM 926 N N . ASN A 1 117 ? -7.570 -6.302 -13.921 1.00 66.12 117 ASN A N 1
ATOM 927 C CA . ASN A 1 117 ? -6.977 -7.574 -14.374 1.00 66.12 117 ASN A CA 1
ATOM 928 C C . ASN A 1 117 ? -5.786 -7.515 -15.361 1.00 66.12 117 ASN A C 1
ATOM 930 O O . ASN A 1 117 ? -5.170 -8.554 -15.610 1.00 66.12 117 ASN A O 1
ATOM 934 N N . VAL A 1 118 ? -5.440 -6.356 -15.918 1.00 74.81 118 VAL A N 1
ATOM 935 C CA . VAL A 1 118 ? -4.314 -6.190 -16.842 1.00 74.81 118 VAL A CA 1
ATOM 936 C C . VAL A 1 118 ? -3.059 -5.816 -16.053 1.00 74.81 118 VAL A C 1
ATOM 938 O O . VAL A 1 118 ? -2.869 -4.682 -15.621 1.00 74.81 118 VAL A O 1
ATOM 941 N N . PHE A 1 119 ? -2.181 -6.799 -15.851 1.00 87.44 119 PHE A N 1
ATOM 942 C CA . PHE A 1 119 ? -0.918 -6.603 -15.143 1.00 87.44 119 PHE A CA 1
ATOM 943 C C . PHE A 1 119 ? 0.200 -6.185 -16.103 1.00 87.44 119 PHE A C 1
ATOM 945 O O . PHE A 1 119 ? 1.144 -6.936 -16.339 1.00 87.44 119 PHE A O 1
ATOM 952 N N . GLU A 1 120 ? 0.060 -4.988 -16.667 1.00 94.00 120 GLU A N 1
ATOM 953 C CA . GLU A 1 120 ? 1.013 -4.392 -17.605 1.00 94.00 120 GLU A CA 1
ATOM 954 C C . GLU A 1 120 ? 1.714 -3.184 -16.982 1.00 94.00 120 GLU A C 1
ATOM 956 O O . GLU A 1 120 ? 1.112 -2.402 -16.240 1.00 94.00 120 GLU A O 1
ATOM 961 N N . ARG A 1 121 ? 2.985 -2.973 -17.336 1.00 95.62 121 ARG A N 1
ATOM 962 C CA . ARG A 1 121 ? 3.817 -1.871 -16.829 1.00 95.62 121 ARG A CA 1
ATOM 963 C C . ARG A 1 121 ? 3.172 -0.497 -16.992 1.00 95.62 121 ARG A C 1
ATOM 965 O O . ARG A 1 121 ? 3.384 0.365 -16.148 1.00 95.62 121 ARG A O 1
ATOM 972 N N . GLY A 1 122 ? 2.388 -0.301 -18.055 1.00 96.12 122 GLY A N 1
ATOM 973 C CA . GLY A 1 122 ? 1.696 0.956 -18.327 1.00 96.12 122 GLY A CA 1
ATOM 974 C C . GLY A 1 122 ? 0.573 1.243 -17.330 1.00 96.12 122 GLY A C 1
ATOM 975 O O . GLY A 1 122 ? 0.461 2.374 -16.864 1.00 96.12 122 GLY A O 1
ATOM 976 N N . GLU A 1 123 ? -0.218 0.234 -16.956 1.00 95.44 123 GLU A N 1
ATOM 977 C CA . GLU A 1 123 ? -1.251 0.387 -15.918 1.00 95.44 123 GLU A CA 1
ATOM 978 C C . GLU A 1 123 ? -0.628 0.600 -14.544 1.00 95.44 123 GLU A C 1
ATOM 980 O O . GLU A 1 123 ? -1.078 1.436 -13.765 1.00 95.44 123 GLU A O 1
ATOM 985 N N . ILE A 1 124 ? 0.458 -0.117 -14.267 1.00 96.56 124 ILE A N 1
ATOM 986 C CA . ILE A 1 124 ? 1.207 0.012 -13.019 1.00 96.56 124 ILE A CA 1
ATOM 987 C C . ILE A 1 124 ? 1.779 1.427 -12.884 1.00 96.56 124 ILE A C 1
ATOM 989 O O . ILE A 1 124 ? 1.609 2.076 -11.853 1.00 96.56 124 ILE A O 1
ATOM 993 N N . GLU A 1 125 ? 2.421 1.926 -13.940 1.00 97.44 125 GLU A N 1
ATOM 994 C CA . GLU A 1 125 ? 2.932 3.292 -14.010 1.00 97.44 125 GLU A CA 1
ATOM 995 C C . GLU A 1 125 ? 1.817 4.322 -13.787 1.00 97.44 125 GLU A C 1
ATOM 997 O O . GLU A 1 125 ? 1.994 5.241 -12.982 1.00 97.44 125 GLU A O 1
ATOM 1002 N N . ARG A 1 126 ? 0.675 4.162 -14.473 1.00 96.56 126 ARG A N 1
ATOM 1003 C CA . ARG A 1 126 ? -0.492 5.043 -14.325 1.00 96.56 126 ARG A CA 1
ATOM 1004 C C . ARG A 1 126 ? -1.023 5.045 -12.901 1.00 96.56 126 ARG A C 1
ATOM 1006 O O . ARG A 1 126 ? -1.182 6.117 -12.332 1.00 96.56 126 ARG A O 1
ATOM 1013 N N . ALA A 1 127 ? -1.236 3.875 -12.305 1.00 96.94 127 ALA A N 1
ATOM 1014 C CA . ALA A 1 127 ? -1.745 3.752 -10.942 1.00 96.94 127 ALA A CA 1
ATOM 1015 C C . ALA A 1 127 ? -0.819 4.441 -9.925 1.00 96.94 127 ALA A C 1
ATOM 1017 O O . ALA A 1 127 ? -1.286 5.171 -9.049 1.00 96.94 127 ALA A O 1
ATOM 1018 N N . ILE A 1 128 ? 0.500 4.269 -10.068 1.00 97.88 128 ILE A N 1
ATOM 1019 C CA . ILE A 1 128 ? 1.482 4.934 -9.202 1.00 97.88 128 ILE A CA 1
ATOM 1020 C C . ILE A 1 128 ? 1.429 6.455 -9.388 1.00 97.88 128 ILE A C 1
ATOM 1022 O O . ILE A 1 128 ? 1.403 7.185 -8.398 1.00 97.88 128 ILE A O 1
ATOM 1026 N N . LYS A 1 129 ? 1.405 6.949 -10.632 1.00 98.12 129 LYS A N 1
ATOM 1027 C CA . LYS A 1 129 ? 1.346 8.393 -10.915 1.00 98.12 129 LYS A CA 1
ATOM 1028 C C . LYS A 1 129 ? 0.047 9.023 -10.424 1.00 98.12 129 LYS A C 1
ATOM 1030 O O . LYS A 1 129 ? 0.112 10.051 -9.751 1.00 98.12 129 LYS A O 1
ATOM 1035 N N . LEU A 1 130 ? -1.090 8.375 -10.666 1.00 97.81 130 LEU A N 1
ATOM 1036 C CA . LEU A 1 130 ? -2.391 8.808 -10.169 1.00 97.81 130 LEU A CA 1
ATOM 1037 C C . LEU A 1 130 ? -2.353 8.957 -8.651 1.00 97.81 130 LEU A C 1
ATOM 1039 O O . LEU A 1 130 ? -2.677 10.021 -8.129 1.00 97.81 130 LEU A O 1
ATOM 1043 N N . LEU A 1 131 ? -1.886 7.924 -7.942 1.00 98.25 131 LEU A N 1
ATOM 1044 C CA . LEU A 1 131 ? -1.888 7.934 -6.484 1.00 98.25 131 LEU A CA 1
ATOM 1045 C C . LEU A 1 131 ? -0.878 8.911 -5.874 1.00 98.25 131 LEU A C 1
ATOM 1047 O O . LEU A 1 131 ? -1.161 9.463 -4.814 1.00 98.25 131 LEU A O 1
ATOM 1051 N N . MET A 1 132 ? 0.291 9.104 -6.492 1.00 97.75 132 MET A N 1
ATOM 1052 C CA . MET A 1 132 ? 1.416 9.840 -5.892 1.00 97.75 132 MET A CA 1
ATOM 1053 C C . MET A 1 132 ? 1.548 11.286 -6.378 1.00 97.75 132 MET A C 1
ATOM 1055 O O . MET A 1 132 ? 2.040 12.127 -5.630 1.00 97.75 132 MET A O 1
ATOM 1059 N N . VAL A 1 133 ? 1.132 11.585 -7.610 1.00 97.38 133 VAL A N 1
ATOM 1060 C CA . VAL A 1 133 ? 1.453 12.850 -8.299 1.00 97.38 133 VAL A CA 1
ATOM 1061 C C . VAL A 1 133 ? 0.201 13.617 -8.705 1.00 97.38 133 VAL A C 1
ATOM 1063 O O . VAL A 1 133 ? 0.180 14.841 -8.618 1.00 97.38 133 VAL A O 1
ATOM 1066 N N . GLU A 1 134 ? -0.834 12.924 -9.168 1.00 97.38 134 GLU A N 1
ATOM 1067 C CA . GLU A 1 134 ? -2.011 13.581 -9.733 1.00 97.38 134 GLU A CA 1
ATOM 1068 C C . GLU A 1 134 ? -2.966 14.106 -8.653 1.00 97.38 134 GLU A C 1
ATOM 1070 O O . GLU A 1 134 ? -3.004 13.626 -7.516 1.00 97.38 134 GLU A O 1
ATOM 1075 N N . ARG A 1 135 ? -3.792 15.085 -9.043 1.00 96.12 135 ARG A N 1
ATOM 1076 C CA . ARG A 1 135 ? -4.786 15.719 -8.166 1.00 96.12 135 ARG A CA 1
ATOM 1077 C C . ARG A 1 135 ? -5.818 14.723 -7.634 1.00 96.12 135 ARG A C 1
ATOM 1079 O O . ARG A 1 135 ? -6.253 14.837 -6.498 1.00 96.12 135 ARG A O 1
ATOM 1086 N N . GLU A 1 136 ? -6.204 13.730 -8.432 1.00 94.56 136 GLU A N 1
ATOM 1087 C CA . GLU A 1 136 ? -7.115 12.678 -7.964 1.00 94.56 136 GLU A CA 1
ATOM 1088 C C . GLU A 1 136 ? -6.510 11.896 -6.783 1.00 94.56 136 GLU A C 1
ATOM 1090 O O . GLU A 1 136 ? -7.196 11.621 -5.796 1.00 94.56 136 GLU A O 1
ATOM 1095 N N . GLY A 1 137 ? -5.199 11.630 -6.818 1.00 97.44 137 GLY A N 1
ATOM 1096 C CA . GLY A 1 137 ? -4.470 11.016 -5.711 1.00 97.44 137 GLY A CA 1
ATOM 1097 C C . GLY A 1 137 ? -4.426 11.869 -4.443 1.00 97.44 137 GLY A C 1
ATOM 1098 O O . GLY A 1 137 ? -4.398 11.306 -3.349 1.00 97.44 137 GLY A O 1
ATOM 1099 N N . GLU A 1 138 ? -4.466 13.203 -4.546 1.00 97.88 138 GLU A N 1
ATOM 1100 C CA . GLU A 1 138 ? -4.555 14.093 -3.374 1.00 97.88 138 GLU A CA 1
ATOM 1101 C C . GLU A 1 138 ? -5.830 13.831 -2.573 1.00 97.88 138 GLU A C 1
ATOM 1103 O O . GLU A 1 138 ? -5.774 13.706 -1.349 1.00 97.88 138 GLU A O 1
ATOM 1108 N N . GLU A 1 139 ? -6.968 13.670 -3.250 1.00 98.00 139 GLU A N 1
ATOM 1109 C CA . GLU A 1 139 ? -8.228 13.367 -2.571 1.00 98.00 139 GLU A CA 1
ATOM 1110 C C . GLU A 1 139 ? -8.200 11.995 -1.890 1.00 98.00 139 GLU A C 1
ATOM 1112 O O . GLU A 1 139 ? -8.732 11.833 -0.791 1.00 98.00 139 GLU A O 1
ATOM 1117 N N . ILE A 1 140 ? -7.578 10.999 -2.528 1.00 98.56 140 ILE A N 1
ATOM 1118 C CA . ILE A 1 140 ? -7.425 9.653 -1.959 1.00 98.56 140 ILE A CA 1
ATOM 1119 C C . ILE A 1 140 ? -6.525 9.702 -0.715 1.00 98.56 140 ILE A C 1
ATOM 1121 O O . ILE A 1 140 ? -6.876 9.123 0.316 1.00 98.56 140 ILE A O 1
ATOM 1125 N N . ARG A 1 141 ? -5.403 10.435 -0.780 1.00 98.50 141 ARG A N 1
ATOM 1126 C CA . ARG A 1 141 ? -4.499 10.671 0.360 1.00 98.50 141 ARG A CA 1
ATOM 1127 C C . ARG A 1 141 ? -5.207 11.388 1.507 1.00 98.50 141 ARG A C 1
ATOM 1129 O O . ARG A 1 141 ? -5.071 10.966 2.653 1.00 98.50 141 ARG A O 1
ATOM 1136 N N . GLN A 1 142 ? -6.013 12.407 1.209 1.00 98.56 142 GLN A N 1
ATOM 1137 C CA . GLN A 1 142 ? -6.790 13.110 2.231 1.00 98.56 142 GLN A CA 1
ATOM 1138 C C . GLN A 1 142 ? -7.815 12.182 2.894 1.00 98.56 142 GLN A C 1
ATOM 1140 O O . GLN A 1 142 ? -7.892 12.129 4.120 1.00 98.56 142 GLN A O 1
ATOM 1145 N N . ARG A 1 143 ? -8.548 11.380 2.110 1.00 98.69 143 ARG A N 1
ATOM 1146 C CA . ARG A 1 143 ? -9.484 10.385 2.660 1.00 98.69 143 ARG A CA 1
ATOM 1147 C C . ARG A 1 143 ? -8.775 9.354 3.544 1.00 98.69 143 ARG A C 1
ATOM 1149 O O . ARG A 1 143 ? -9.328 8.961 4.572 1.00 98.69 143 ARG A O 1
ATOM 1156 N N . ALA A 1 144 ? -7.562 8.930 3.181 1.00 98.75 144 ALA A N 1
ATOM 1157 C CA . ALA A 1 144 ? -6.757 8.025 4.002 1.00 98.75 144 ALA A CA 1
ATOM 1158 C C . ALA A 1 144 ? -6.338 8.677 5.335 1.00 98.75 144 ALA A C 1
ATOM 1160 O O . ALA A 1 144 ? -6.471 8.049 6.388 1.00 98.75 144 ALA A O 1
ATOM 1161 N N . ALA A 1 145 ? -5.924 9.948 5.314 1.00 98.56 145 ALA A N 1
ATOM 1162 C CA . ALA A 1 145 ? -5.616 10.712 6.524 1.00 98.56 145 ALA A CA 1
ATOM 1163 C C . ALA A 1 145 ? -6.848 10.884 7.437 1.00 98.56 145 ALA A C 1
ATOM 1165 O O . ALA A 1 145 ? -6.764 10.666 8.647 1.00 98.56 145 ALA A O 1
ATOM 1166 N N . ASP A 1 146 ? -8.016 11.186 6.869 1.00 98.69 146 ASP A N 1
ATOM 1167 C CA . ASP A 1 146 ? -9.266 11.298 7.630 1.00 98.69 146 ASP A CA 1
ATOM 1168 C C . ASP A 1 146 ? -9.679 9.950 8.245 1.00 98.69 146 ASP A C 1
ATOM 1170 O O . ASP A 1 146 ? -10.181 9.890 9.374 1.00 98.69 146 ASP A O 1
ATOM 1174 N N . LEU A 1 147 ? -9.468 8.848 7.516 1.00 98.69 147 LEU A N 1
ATOM 1175 C CA . LEU A 1 147 ? -9.732 7.499 8.013 1.00 98.69 147 LEU A CA 1
ATOM 1176 C C . LEU A 1 147 ? -8.815 7.148 9.192 1.00 98.69 147 LEU A C 1
ATOM 1178 O O . LEU A 1 147 ? -9.312 6.620 10.189 1.00 98.69 147 LEU A O 1
ATOM 1182 N N . LYS A 1 148 ? -7.525 7.502 9.128 1.00 98.56 148 LYS A N 1
ATOM 1183 C CA . LYS A 1 148 ? -6.585 7.358 10.254 1.00 98.56 148 LYS A CA 1
ATOM 1184 C C . LYS A 1 148 ? -7.121 8.027 11.515 1.00 98.56 148 LYS A C 1
ATOM 1186 O O . LYS A 1 148 ? -7.170 7.391 12.567 1.00 98.56 148 LYS A O 1
ATOM 1191 N N . LEU A 1 149 ? -7.580 9.277 11.411 1.00 98.56 149 LEU A N 1
ATOM 1192 C CA . LEU A 1 149 ? -8.128 10.011 12.556 1.00 98.56 149 LEU A CA 1
ATOM 1193 C C . LEU A 1 149 ? -9.362 9.310 13.143 1.00 98.56 149 LEU A C 1
ATOM 1195 O O . LEU A 1 149 ? -9.457 9.136 14.359 1.00 98.56 149 LEU A O 1
ATOM 1199 N N . LYS A 1 150 ? -10.284 8.842 12.293 1.00 98.31 150 LYS A N 1
ATOM 1200 C CA . LYS A 1 150 ? -11.470 8.088 12.738 1.00 98.31 150 LYS A CA 1
ATOM 1201 C C . LYS A 1 150 ? -11.091 6.793 13.457 1.00 98.31 150 LYS A C 1
ATOM 1203 O O . LYS A 1 150 ? -11.667 6.485 14.501 1.00 98.31 150 LYS A O 1
ATOM 1208 N N . LEU A 1 151 ? -10.116 6.053 12.930 1.00 98.00 151 LEU A N 1
ATOM 1209 C CA . LEU A 1 151 ? -9.629 4.820 13.548 1.00 98.00 151 LEU A CA 1
ATOM 1210 C C . LEU A 1 151 ? -8.990 5.096 14.910 1.00 98.00 151 LEU A C 1
ATOM 1212 O O . LEU A 1 151 ? -9.358 4.440 15.885 1.00 98.00 151 LEU A O 1
ATOM 1216 N N . GLN A 1 152 ? -8.122 6.105 15.004 1.00 98.06 152 GLN A N 1
ATOM 1217 C CA . GLN A 1 152 ? -7.497 6.519 16.263 1.00 98.06 152 GLN A CA 1
ATOM 1218 C C . GLN A 1 152 ? -8.541 6.887 17.323 1.00 98.06 152 GLN A C 1
ATOM 1220 O O . GLN A 1 152 ? -8.472 6.391 18.447 1.00 98.06 152 GLN A O 1
ATOM 1225 N N . LEU A 1 153 ? -9.550 7.684 16.962 1.00 98.44 153 LEU A N 1
ATOM 1226 C CA . LEU A 1 153 ? -10.633 8.051 17.879 1.00 98.44 153 LEU A CA 1
ATOM 1227 C C . LEU A 1 153 ? -11.472 6.842 18.313 1.00 98.44 153 LEU A C 1
ATOM 1229 O O . LEU A 1 153 ? -11.913 6.786 19.458 1.00 98.44 153 LEU A O 1
ATOM 1233 N N . SER A 1 154 ? -11.676 5.853 17.436 1.00 98.25 154 SER A N 1
ATOM 1234 C CA . SER A 1 154 ? -12.479 4.666 17.763 1.00 98.25 154 SER A CA 1
ATOM 1235 C C . SER A 1 154 ? -11.843 3.774 18.838 1.00 98.25 154 SER A C 1
ATOM 1237 O O . SER A 1 154 ? -12.565 3.144 19.613 1.00 98.25 154 SER A O 1
ATOM 1239 N N . VAL A 1 155 ? -10.508 3.725 18.903 1.00 97.56 155 VAL A N 1
ATOM 1240 C CA . VAL A 1 155 ? -9.757 2.848 19.823 1.00 97.56 155 VAL A CA 1
ATOM 1241 C C . VAL A 1 155 ? -9.277 3.555 21.092 1.00 97.56 155 VAL A C 1
ATOM 1243 O O . VAL A 1 155 ? -8.906 2.890 22.058 1.00 97.56 155 VAL A O 1
ATOM 1246 N N . GLN A 1 156 ? -9.276 4.889 21.112 1.00 97.56 156 GLN A N 1
ATOM 1247 C CA . GLN A 1 156 ? -8.960 5.671 22.308 1.00 97.56 156 GLN A CA 1
ATOM 1248 C C . GLN A 1 156 ? -10.022 5.490 23.402 1.00 97.56 156 GLN A C 1
ATOM 1250 O O . GLN A 1 156 ? -11.151 5.072 23.146 1.00 97.56 156 GLN A O 1
ATOM 1255 N N . LYS A 1 157 ? -9.665 5.827 24.648 1.00 97.81 157 LYS A N 1
ATOM 1256 C CA . LYS A 1 157 ? -10.585 5.752 25.791 1.00 97.81 157 LYS A CA 1
ATOM 1257 C C . LYS A 1 157 ? -11.862 6.552 25.506 1.00 97.81 157 LYS A C 1
ATOM 1259 O O . LYS A 1 157 ? -11.796 7.745 25.235 1.00 97.81 157 LYS A O 1
ATOM 1264 N N . GLY A 1 158 ? -13.011 5.889 25.616 1.00 96.88 158 GLY A N 1
ATOM 1265 C CA . GLY A 1 158 ? -14.327 6.457 25.302 1.00 96.88 158 GLY A CA 1
ATOM 1266 C C . GLY A 1 158 ? -14.755 6.313 23.835 1.00 96.88 158 GLY A C 1
ATOM 1267 O O . GLY A 1 158 ? -15.913 6.586 23.528 1.00 96.88 158 GLY A O 1
ATOM 1268 N N . GLY A 1 159 ? -13.868 5.848 22.951 1.00 98.25 159 GLY A N 1
ATOM 1269 C CA . GLY A 1 159 ? -14.165 5.524 21.558 1.00 98.25 159 GLY A CA 1
ATOM 1270 C C . GLY A 1 159 ? -15.047 4.284 21.400 1.00 98.25 159 GLY A C 1
ATOM 1271 O O . GLY A 1 159 ? -15.179 3.465 22.311 1.00 98.25 159 GLY A O 1
ATOM 1272 N N . SER A 1 160 ? -15.657 4.128 20.223 1.00 98.38 160 SER A N 1
ATOM 1273 C CA . SER A 1 160 ? -16.630 3.060 19.952 1.00 98.38 160 SER A CA 1
ATOM 1274 C C . SER A 1 160 ? -16.052 1.650 20.111 1.00 98.38 160 SER A C 1
ATOM 1276 O O . SER A 1 160 ? -16.642 0.824 20.809 1.00 98.38 160 SER A O 1
ATOM 1278 N N . SER A 1 161 ? -14.889 1.370 19.519 1.00 98.06 161 SER A N 1
ATOM 1279 C CA . SER A 1 161 ? -14.217 0.067 19.611 1.00 98.06 161 SER A CA 1
ATOM 1280 C C . SER A 1 161 ? -13.703 -0.199 21.027 1.00 98.06 161 SER A C 1
ATOM 1282 O O . SER A 1 161 ? -13.828 -1.316 21.527 1.00 98.06 161 SER A O 1
ATOM 1284 N N . TYR A 1 162 ? -13.185 0.834 21.704 1.00 98.50 162 TYR A N 1
ATOM 1285 C CA . TYR A 1 162 ? -12.784 0.747 23.112 1.00 98.50 162 TYR A CA 1
ATOM 1286 C C . TYR A 1 162 ? -13.966 0.368 24.014 1.00 98.50 162 TYR A C 1
ATOM 1288 O O . TYR A 1 162 ? -13.858 -0.541 24.837 1.00 98.50 162 TYR A O 1
ATOM 1296 N N . ASN A 1 163 ? -15.110 1.036 23.852 1.00 98.50 163 ASN A N 1
ATOM 1297 C CA . ASN A 1 163 ? -16.310 0.754 24.639 1.00 98.50 163 ASN A CA 1
ATOM 1298 C C . ASN A 1 163 ? -16.845 -0.650 24.344 1.00 98.50 163 ASN A C 1
ATOM 1300 O O . ASN A 1 163 ? -17.083 -1.399 25.286 1.00 98.50 163 ASN A O 1
ATOM 1304 N N . SER A 1 164 ? -16.917 -1.038 23.066 1.00 98.44 164 SER A N 1
ATOM 1305 C CA . SER A 1 164 ? -17.382 -2.370 22.647 1.00 98.44 164 SER A CA 1
ATOM 1306 C C . SER A 1 164 ? -16.541 -3.491 23.268 1.00 98.44 164 SER A C 1
ATOM 1308 O O . SER A 1 164 ? -17.082 -4.470 23.779 1.00 98.44 164 SER A O 1
ATOM 1310 N N . LEU A 1 165 ? -15.210 -3.338 23.288 1.00 98.25 165 LEU A N 1
ATOM 1311 C CA . LEU A 1 165 ? -14.323 -4.312 23.925 1.00 98.25 165 LEU A CA 1
ATOM 1312 C C . LEU A 1 165 ? -14.544 -4.381 25.444 1.00 98.25 165 LEU A C 1
ATOM 1314 O O . LEU A 1 165 ? -14.595 -5.470 26.009 1.00 98.25 165 LEU A O 1
ATOM 1318 N N . ASN A 1 166 ? -14.701 -3.238 26.114 1.00 98.06 166 ASN A N 1
ATOM 1319 C CA . ASN A 1 166 ? -14.956 -3.218 27.556 1.00 98.06 166 ASN A CA 1
ATOM 1320 C C . ASN A 1 166 ? -16.319 -3.814 27.920 1.00 98.06 166 ASN A C 1
ATOM 1322 O O . ASN A 1 166 ? -16.433 -4.488 28.941 1.00 98.06 166 ASN A O 1
ATOM 1326 N N . GLU A 1 167 ? -17.351 -3.565 27.116 1.00 97.88 167 GLU A N 1
ATOM 1327 C CA . GLU A 1 167 ? -18.669 -4.184 27.276 1.00 97.88 167 GLU A CA 1
ATOM 1328 C C . GLU A 1 167 ? -18.580 -5.701 27.126 1.00 97.88 167 GLU A C 1
ATOM 1330 O O . GLU A 1 167 ? -19.090 -6.429 27.977 1.00 97.88 167 GLU A O 1
ATOM 1335 N N . PHE A 1 168 ? -17.850 -6.177 26.116 1.00 97.69 168 PHE A N 1
ATOM 1336 C CA . PHE A 1 168 ? -17.597 -7.601 25.921 1.00 97.69 168 PHE A CA 1
ATOM 1337 C C . PHE A 1 168 ? -16.869 -8.240 27.114 1.00 97.69 168 PHE A C 1
ATOM 1339 O O . PHE A 1 168 ? -17.301 -9.277 27.618 1.00 97.69 168 PHE A O 1
ATOM 1346 N N . VAL A 1 169 ? -15.809 -7.604 27.624 1.00 97.69 169 VAL A N 1
ATOM 1347 C CA . VAL A 1 169 ? -15.076 -8.092 28.808 1.00 97.69 169 VAL A CA 1
ATOM 1348 C C . VAL A 1 169 ? -15.979 -8.128 30.041 1.00 97.69 169 VAL A C 1
ATOM 1350 O O . VAL A 1 169 ? -16.007 -9.134 30.747 1.00 97.69 169 VAL A O 1
ATOM 1353 N N . LYS A 1 170 ? -16.762 -7.069 30.285 1.00 97.56 170 LYS A N 1
ATOM 1354 C CA . LYS A 1 170 ? -17.728 -7.034 31.395 1.00 97.56 170 LYS A CA 1
ATOM 1355 C C . LYS A 1 170 ? -18.753 -8.157 31.290 1.00 97.56 170 LYS A C 1
ATOM 1357 O O . LYS A 1 170 ? -19.071 -8.764 32.305 1.00 97.56 170 LYS A O 1
ATOM 1362 N N . HIS A 1 171 ? -19.246 -8.434 30.084 1.00 97.31 171 HIS A N 1
ATOM 1363 C CA . HIS A 1 171 ? -20.195 -9.516 29.854 1.00 97.31 171 HIS A CA 1
ATOM 1364 C C . HIS A 1 171 ? -19.591 -10.877 30.221 1.00 97.31 171 HIS A C 1
ATOM 1366 O O . HIS A 1 171 ? -20.200 -11.609 30.996 1.00 97.31 171 HIS A O 1
ATOM 1372 N N . ILE A 1 172 ? -18.369 -11.176 29.765 1.00 97.25 172 ILE A N 1
ATOM 1373 C CA . ILE A 1 172 ? -17.671 -12.425 30.118 1.00 97.25 172 ILE A CA 1
ATOM 1374 C C . ILE A 1 172 ? -17.449 -12.537 31.629 1.00 97.25 172 ILE A C 1
ATOM 1376 O O . ILE A 1 172 ? -17.626 -13.611 32.186 1.00 97.25 172 ILE A O 1
ATOM 1380 N N . MET A 1 173 ? -17.082 -11.442 32.298 1.00 96.31 173 MET A N 1
ATOM 1381 C CA . MET A 1 173 ? -16.845 -11.435 33.748 1.00 96.31 173 MET A CA 1
ATOM 1382 C C . MET A 1 173 ? -18.128 -11.500 34.592 1.00 96.31 173 MET A C 1
ATOM 1384 O O . MET A 1 173 ? -18.041 -11.650 35.808 1.00 96.31 173 MET A O 1
ATOM 1388 N N . SER A 1 174 ? -19.299 -11.319 33.976 1.00 91.62 174 SER A N 1
ATOM 1389 C CA . SER A 1 174 ? -20.604 -11.402 34.647 1.00 91.62 174 SER A CA 1
ATOM 1390 C C . SER A 1 174 ? -21.227 -12.802 34.618 1.00 91.62 174 SER A C 1
ATOM 1392 O O . SER A 1 174 ? -22.290 -12.995 35.209 1.00 91.62 174 SER A O 1
ATOM 1394 N N . VAL A 1 175 ? -20.572 -13.744 33.930 1.00 70.69 175 VAL A N 1
ATOM 1395 C CA . VAL A 1 175 ? -20.893 -15.179 33.887 1.00 70.69 175 VAL A CA 1
ATOM 1396 C C . VAL A 1 175 ? -20.009 -15.915 34.886 1.00 70.69 175 VAL A C 1
ATOM 1398 O O . VAL A 1 175 ? -20.543 -16.817 35.568 1.00 70.69 175 VAL A O 1
#

Nearest PDB structures (foldseek):
  6ing-assembly1_A  TM=9.446E-01  e=2.292E-14  Stevia rebaudiana
  6o88-assembly1_A  TM=9.425E-01  e=3.123E-14  Stevia rebaudiana
  6inf-assembly1_A  TM=9.208E-01  e=3.123E-14  Stevia rebaudiana
  2pq6-assembly1_A  TM=9.490E-01  e=1.833E-12  Medicago truncatula
  8inj-assembly1_A  TM=8.948E-01  e=4.636E-12  Catharanthus roseus

Sequence (175 aa):
MEENQVAEMAWGLANSKQPFLWVLRPGSVHVSESVDLLLDNIKETVRERGCIVKWAAQKEVLAHSAVGGFWTHCGWNSTLESASEGVPMICRPFSWDQKINCRYVSHVWRVGIELENVFERGEIERAIKLLMVEREGEEIRQRAADLKLKLQLSVQKGGSSYNSLNEFVKHIMSV

Foldseek 3Di:
DELVLLLQLLLLQLLLLAADEAADAPPPYPDDPVSVVSVVVSCVSNPPRYHYHNDDPLLVVLLDPPQQAEEDLQDPVSLCSNLLNLHAYEYDHDDDCSVVSSCCRCPVLNLYHYQPDDSGSVSSSVRSCCLRPDPNNVVSSVSSVVSNVLVVQQCPVVHVVVVVVVVVVVVVVVD

Radius of gyration: 18.46 Å; Cα contacts (8 Å, |Δi|>4): 253; chains: 1; bounding box: 42×34×53 Å

InterPro domains:
  IPR002213 UDP-glucuronosyl/UDP-glucosyltransferase [PF00201] (2-133)
  IPR002213 UDP-glucuronosyl/UDP-glucosyltransferase [cd03784] (1-172)

Mean predicted aligned error: 3.83 Å

Organism: Acer saccharum (NCBI:txid4024)